Protein AF-A0A7Y5JIS1-F1 (afdb_monomer_lite)

Secondary structure (DSSP, 8-state):
---PPPEEEE-TT--EEEEE-SSPPPHHHHHHHHHHHHHHHHHHHHHHHHHHHHHHHHHHTT-HHHHHHHHHHHHTT---S-HHHHHHHHHHHHHHHHHHHHHHHH--TTSHHHHHHHHHHHHHTTTSHHHHHHHHHHH-

Sequence (140 aa):
MTQYPTFVVADQNGNEFFRVAGKKPGARDLEGFFAEVPKKVEDANTRLQRNLDKAKEFWGKKDSREALKLVLKNFKEELVGLDAQEQTARLYNELLEDGRAKIKEVGDKSKAENVKKLKAMQREWKGTELFYEIEELLKA

pLDDT: mean 92.72, std 6.08, range [54.75, 98.38]

Structure (mmCIF, N/CA/C/O backbone):
data_AF-A0A7Y5JIS1-F1
#
_entry.id   AF-A0A7Y5JIS1-F1
#
loop_
_atom_site.group_PDB
_atom_site.id
_atom_site.type_symbol
_atom_site.label_atom_id
_atom_site.lab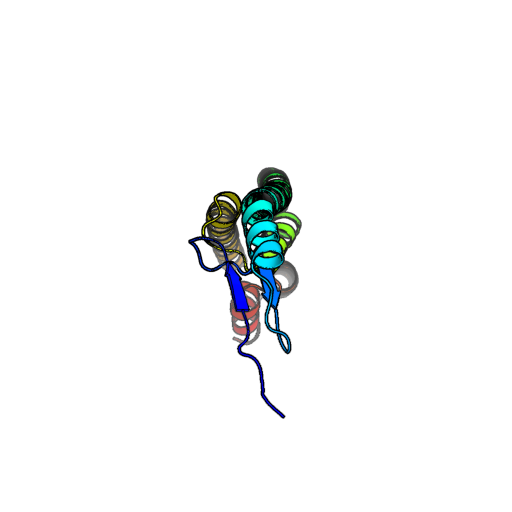el_alt_id
_atom_site.label_comp_id
_atom_site.label_asym_id
_atom_site.label_entity_id
_atom_site.label_seq_id
_atom_site.pdbx_PDB_ins_code
_atom_site.Cartn_x
_atom_site.Cartn_y
_atom_site.Cartn_z
_atom_site.occupancy
_atom_site.B_iso_or_equiv
_atom_site.auth_seq_id
_atom_site.auth_comp_id
_atom_site.auth_asym_id
_atom_site.auth_atom_id
_atom_site.pdbx_PDB_model_num
ATOM 1 N N . MET A 1 1 ? -5.265 -15.284 -39.039 1.00 54.75 1 MET A N 1
ATOM 2 C CA . MET A 1 1 ? -4.584 -14.066 -38.550 1.00 54.75 1 MET A CA 1
ATOM 3 C C . MET A 1 1 ? -3.332 -14.508 -37.820 1.00 54.75 1 MET A C 1
ATOM 5 O O . MET A 1 1 ? -3.442 -15.370 -36.960 1.00 54.75 1 MET A O 1
ATOM 9 N N . THR A 1 2 ? -2.161 -13.991 -38.177 1.00 61.22 2 THR A N 1
ATOM 10 C CA . THR A 1 2 ? -0.926 -14.291 -37.440 1.00 61.22 2 THR A CA 1
ATOM 11 C C . THR A 1 2 ? -0.948 -13.486 -36.145 1.00 61.22 2 THR A C 1
ATOM 13 O O . THR A 1 2 ? -0.847 -12.261 -36.182 1.00 61.22 2 THR A O 1
ATOM 16 N N . GLN A 1 3 ? -1.152 -14.147 -35.007 1.00 77.62 3 GLN A N 1
ATOM 17 C CA . GLN A 1 3 ? -1.085 -13.489 -33.707 1.00 77.62 3 GLN A CA 1
ATOM 18 C C . GLN A 1 3 ? 0.388 -13.283 -33.350 1.00 77.62 3 GLN A C 1
ATOM 20 O O . GLN A 1 3 ? 1.129 -14.246 -33.163 1.00 77.62 3 GLN A O 1
ATOM 25 N N . TYR A 1 4 ? 0.827 -12.027 -33.308 1.00 81.94 4 TYR A N 1
ATOM 26 C CA . TYR A 1 4 ? 2.174 -11.705 -32.846 1.00 81.94 4 TYR A CA 1
ATOM 27 C C . TYR A 1 4 ? 2.289 -11.958 -31.335 1.00 81.94 4 TYR A C 1
ATOM 29 O O . TYR A 1 4 ? 1.352 -11.615 -30.605 1.00 81.94 4 TYR A O 1
ATOM 37 N N . PRO A 1 5 ? 3.418 -12.520 -30.857 1.00 86.81 5 PRO A N 1
ATOM 38 C CA . PRO A 1 5 ? 3.686 -12.643 -29.429 1.00 86.81 5 PRO A CA 1
ATOM 39 C C . PRO A 1 5 ? 3.629 -11.283 -28.731 1.00 86.81 5 PRO A C 1
ATOM 41 O O . PRO A 1 5 ? 3.960 -10.256 -29.326 1.00 86.81 5 PRO A O 1
ATOM 44 N N . THR A 1 6 ? 3.236 -11.284 -27.460 1.00 91.19 6 THR A N 1
ATOM 45 C CA . THR A 1 6 ? 3.334 -10.097 -26.608 1.00 91.19 6 THR A CA 1
ATOM 46 C C . THR A 1 6 ? 4.785 -9.901 -26.191 1.00 91.19 6 THR A C 1
ATOM 48 O O . THR A 1 6 ? 5.404 -10.822 -25.662 1.00 91.19 6 THR A O 1
ATOM 51 N N . PHE A 1 7 ? 5.310 -8.698 -26.396 1.00 91.62 7 PHE A N 1
ATOM 52 C CA . PHE A 1 7 ? 6.622 -8.301 -25.898 1.00 91.62 7 PHE A CA 1
ATOM 53 C C . PHE A 1 7 ? 6.436 -7.487 -24.625 1.00 91.62 7 PHE A C 1
ATOM 55 O O . PHE A 1 7 ? 5.638 -6.547 -24.598 1.00 91.62 7 PHE A O 1
ATOM 62 N N . VAL A 1 8 ? 7.174 -7.851 -23.584 1.00 93.12 8 VAL A N 1
ATOM 63 C CA . VAL A 1 8 ? 7.191 -7.146 -22.304 1.00 93.12 8 VAL A CA 1
ATOM 64 C C . VAL A 1 8 ? 8.600 -6.627 -22.077 1.00 93.12 8 VAL A C 1
ATOM 66 O O . VAL A 1 8 ? 9.570 -7.360 -22.262 1.00 93.12 8 VAL A O 1
ATOM 69 N N . VAL A 1 9 ? 8.701 -5.357 -21.695 1.00 93.12 9 VAL A N 1
ATOM 70 C CA . VAL A 1 9 ? 9.940 -4.755 -21.208 1.00 93.12 9 VAL A CA 1
ATOM 71 C C . VAL A 1 9 ? 9.740 -4.477 -19.729 1.00 93.12 9 VAL A C 1
ATOM 73 O O . VAL A 1 9 ? 8.883 -3.672 -19.350 1.00 93.12 9 VAL A O 1
ATOM 76 N N . ALA A 1 10 ? 10.519 -5.175 -18.916 1.00 94.31 10 ALA A N 1
ATOM 77 C CA . ALA A 1 10 ? 10.472 -5.108 -17.468 1.00 94.31 10 ALA A CA 1
ATOM 78 C C . ALA A 1 10 ? 11.856 -4.789 -16.897 1.00 94.31 10 ALA A C 1
ATOM 80 O O . ALA A 1 10 ? 12.868 -4.955 -17.584 1.00 94.31 10 ALA A O 1
ATOM 81 N N . ASP A 1 11 ? 11.893 -4.328 -15.651 1.00 92.88 11 ASP A N 1
ATOM 82 C CA . ASP A 1 11 ? 13.144 -4.270 -14.897 1.00 92.88 11 ASP A CA 1
ATOM 83 C C . ASP A 1 11 ? 13.570 -5.660 -14.384 1.00 92.88 11 ASP A C 1
ATOM 85 O O . ASP A 1 11 ? 12.908 -6.676 -14.610 1.00 92.88 11 ASP A O 1
ATOM 89 N N . GLN A 1 12 ? 14.694 -5.702 -13.666 1.00 90.62 12 GLN A N 1
ATOM 90 C CA . GLN A 1 12 ? 15.241 -6.927 -13.072 1.00 90.62 12 GLN A CA 1
ATOM 91 C C . GLN A 1 12 ? 14.321 -7.593 -12.035 1.00 90.62 12 GLN A C 1
ATOM 93 O O . GLN A 1 12 ? 14.486 -8.777 -11.752 1.00 90.62 12 GLN A O 1
ATOM 98 N N . ASN A 1 13 ? 13.367 -6.847 -11.473 1.00 91.69 13 ASN A N 1
ATOM 99 C CA . ASN A 1 13 ? 12.421 -7.332 -10.473 1.00 91.69 13 ASN A CA 1
ATOM 100 C C . ASN A 1 13 ? 11.122 -7.849 -11.118 1.00 91.69 13 ASN A C 1
ATOM 102 O O . ASN A 1 13 ? 10.242 -8.341 -10.415 1.00 91.69 13 ASN A O 1
ATOM 106 N N . GLY A 1 14 ? 10.995 -7.743 -12.447 1.00 92.75 14 GLY A N 1
ATOM 107 C CA . GLY A 1 14 ? 9.802 -8.136 -13.190 1.00 92.75 14 GLY A CA 1
ATOM 108 C C . GLY A 1 14 ? 8.722 -7.054 -13.261 1.00 92.75 14 GLY A C 1
ATOM 109 O O . GLY A 1 14 ? 7.624 -7.346 -13.731 1.00 92.75 14 GLY A O 1
ATOM 110 N N . ASN A 1 15 ? 9.007 -5.813 -12.846 1.00 94.69 15 ASN A N 1
ATOM 111 C CA . ASN A 1 15 ? 8.056 -4.711 -12.984 1.00 94.69 15 ASN A CA 1
ATOM 112 C C . ASN A 1 15 ? 7.913 -4.343 -14.462 1.00 94.69 15 ASN A C 1
ATOM 114 O O . ASN A 1 15 ? 8.875 -3.905 -15.095 1.00 94.69 15 ASN A O 1
ATOM 118 N N . GLU A 1 16 ? 6.718 -4.511 -15.023 1.00 94.12 16 GLU A N 1
ATOM 119 C CA . GLU A 1 16 ? 6.462 -4.219 -16.432 1.00 94.12 16 GLU A CA 1
ATOM 120 C C . GLU A 1 16 ? 6.323 -2.709 -16.680 1.00 94.12 16 GLU A C 1
ATOM 122 O O . GLU A 1 16 ? 5.430 -2.054 -16.145 1.00 94.12 16 GLU A O 1
ATOM 127 N N . PHE A 1 17 ? 7.157 -2.156 -17.564 1.00 93.44 17 PHE A N 1
ATOM 128 C CA . PHE A 1 17 ? 7.099 -0.740 -17.953 1.00 93.44 17 PHE A CA 1
ATOM 129 C C . PHE A 1 17 ? 6.558 -0.527 -19.365 1.00 93.44 17 PHE A C 1
ATOM 131 O O . PHE A 1 17 ? 5.988 0.528 -19.658 1.00 93.44 17 PHE A O 1
ATOM 138 N N . PHE A 1 18 ? 6.712 -1.529 -20.234 1.00 93.75 18 PHE A N 1
ATOM 139 C CA . PHE A 1 18 ? 6.128 -1.530 -21.568 1.00 93.75 18 PHE A CA 1
ATOM 140 C C . PHE A 1 18 ? 5.565 -2.900 -21.916 1.00 93.75 18 PHE A C 1
ATOM 142 O O . PHE A 1 18 ? 6.181 -3.934 -21.662 1.00 93.75 18 PHE A O 1
ATOM 149 N N . ARG A 1 19 ? 4.412 -2.884 -22.583 1.00 93.81 19 ARG A N 1
ATOM 150 C CA . ARG A 1 19 ? 3.746 -4.063 -23.128 1.00 93.81 19 ARG A CA 1
ATOM 151 C C . ARG A 1 19 ? 3.335 -3.774 -24.563 1.00 93.81 19 ARG A C 1
ATOM 153 O O . ARG A 1 19 ? 2.550 -2.863 -24.820 1.00 93.81 19 ARG A O 1
ATOM 160 N N . VAL A 1 20 ? 3.851 -4.556 -25.503 1.00 91.75 20 VAL A N 1
ATOM 161 C CA . VAL A 1 20 ? 3.529 -4.448 -26.929 1.00 91.75 20 VAL A CA 1
ATOM 162 C C . VAL A 1 20 ? 2.781 -5.704 -27.350 1.00 91.75 20 VAL A C 1
ATOM 164 O O . VAL A 1 20 ? 3.352 -6.790 -27.392 1.00 91.75 20 VAL A O 1
ATOM 167 N N . ALA A 1 21 ? 1.495 -5.550 -27.659 1.00 91.12 21 ALA A N 1
ATOM 168 C CA . ALA A 1 21 ? 0.623 -6.628 -28.113 1.00 91.12 21 ALA A CA 1
ATOM 169 C C . ALA A 1 21 ? 0.140 -6.373 -29.548 1.00 91.12 21 ALA A C 1
ATOM 171 O O . ALA A 1 21 ? -0.030 -5.227 -29.965 1.00 91.12 21 ALA A O 1
ATOM 172 N N . GLY A 1 22 ? -0.080 -7.445 -30.314 1.00 86.62 22 GLY A N 1
ATOM 173 C CA . GLY A 1 22 ? -0.700 -7.377 -31.645 1.00 86.62 22 GLY A CA 1
ATOM 174 C C . GLY A 1 22 ? 0.185 -6.823 -32.769 1.00 86.62 22 GLY A C 1
ATOM 175 O O . GLY A 1 22 ? -0.243 -6.815 -33.920 1.00 86.62 22 GLY A O 1
ATOM 176 N N . LYS A 1 23 ? 1.422 -6.408 -32.473 1.00 86.06 23 LYS A N 1
ATOM 177 C CA . LYS A 1 23 ? 2.412 -5.971 -33.465 1.00 86.06 23 LYS A CA 1
ATOM 178 C C . LYS A 1 23 ? 3.818 -6.409 -33.067 1.00 86.06 23 LYS A C 1
ATOM 180 O O . LYS A 1 23 ? 4.137 -6.462 -31.882 1.00 86.06 23 LYS A O 1
ATOM 185 N N . LYS A 1 24 ? 4.666 -6.681 -34.061 1.00 86.69 24 LYS A N 1
ATOM 186 C CA . LYS A 1 24 ? 6.100 -6.913 -33.853 1.00 86.69 24 LYS A CA 1
ATOM 187 C C . LYS A 1 24 ? 6.811 -5.557 -33.700 1.00 86.69 24 LYS A C 1
ATOM 189 O O . LYS A 1 24 ? 6.786 -4.794 -34.666 1.00 86.69 24 LYS A O 1
ATOM 194 N N . PRO A 1 25 ? 7.421 -5.236 -32.543 1.00 88.44 25 PRO A N 1
ATOM 195 C CA . PRO A 1 25 ? 8.227 -4.025 -32.405 1.00 88.44 25 PRO A CA 1
ATOM 196 C C . PRO A 1 25 ? 9.493 -4.118 -33.269 1.00 88.44 25 PRO A C 1
ATOM 198 O O . PRO A 1 25 ? 10.063 -5.201 -33.440 1.00 88.44 25 PRO A O 1
ATOM 201 N N . GLY A 1 26 ? 9.921 -2.990 -33.838 1.00 90.94 26 GLY A N 1
ATOM 202 C CA . GLY A 1 26 ? 11.200 -2.886 -34.536 1.00 90.94 26 GLY A CA 1
ATOM 203 C C . GLY A 1 26 ? 12.375 -2.767 -33.561 1.00 90.94 26 GLY A C 1
ATOM 204 O O . GLY A 1 26 ? 12.191 -2.480 -32.381 1.00 90.94 26 GLY A O 1
ATOM 205 N N . ALA A 1 27 ? 13.604 -2.935 -34.061 1.00 90.81 27 ALA A N 1
ATOM 206 C CA . ALA A 1 27 ? 14.812 -2.796 -33.239 1.00 90.81 27 ALA A CA 1
ATOM 207 C C . ALA A 1 27 ? 14.915 -1.406 -32.583 1.00 90.81 27 ALA A C 1
ATOM 209 O O . ALA A 1 27 ? 15.132 -1.315 -31.381 1.00 90.81 27 ALA A O 1
ATOM 210 N N . ARG A 1 28 ? 14.643 -0.334 -33.343 1.00 93.12 28 ARG A N 1
ATOM 211 C CA . ARG A 1 28 ? 14.639 1.046 -32.824 1.00 93.12 28 ARG A CA 1
ATOM 212 C C . ARG A 1 28 ? 13.573 1.289 -31.754 1.00 93.12 28 ARG A C 1
ATOM 214 O O . ARG A 1 28 ? 13.819 2.050 -30.826 1.00 93.12 28 ARG A O 1
ATOM 221 N N . ASP A 1 29 ? 12.408 0.646 -31.871 1.00 90.25 29 ASP A N 1
ATOM 222 C CA . ASP A 1 29 ? 11.356 0.753 -30.852 1.00 90.25 29 ASP A CA 1
ATOM 223 C C . ASP A 1 29 ? 11.827 0.113 -29.539 1.00 90.25 29 ASP A C 1
ATOM 225 O O . ASP A 1 29 ? 11.677 0.701 -28.472 1.00 90.25 29 ASP A O 1
ATOM 229 N N . LEU A 1 30 ? 12.441 -1.074 -29.626 1.00 90.44 30 LEU A N 1
ATOM 230 C CA . LEU A 1 30 ? 12.990 -1.780 -28.468 1.00 90.44 30 LEU A CA 1
ATOM 231 C C . LEU A 1 30 ? 14.123 -0.989 -27.805 1.00 90.44 30 LEU A C 1
ATOM 233 O O . LEU A 1 30 ? 14.106 -0.828 -26.589 1.00 90.44 30 LEU A O 1
ATOM 237 N N . GLU A 1 31 ? 15.065 -0.455 -28.588 1.00 93.31 31 GLU A N 1
ATOM 238 C CA . GLU A 1 31 ? 16.137 0.422 -28.092 1.00 93.31 31 GLU A CA 1
ATOM 239 C C . GLU A 1 31 ? 15.573 1.638 -27.345 1.00 93.31 31 GLU A C 1
ATOM 241 O O . GLU A 1 31 ? 16.041 1.960 -26.252 1.00 93.31 31 GLU A O 1
ATOM 246 N N . GLY A 1 32 ? 14.528 2.269 -27.891 1.00 94.38 32 GLY A N 1
ATOM 247 C CA . GLY A 1 32 ? 13.826 3.374 -27.239 1.00 94.38 32 GLY A CA 1
ATOM 248 C C . GLY A 1 32 ? 13.191 2.969 -25.908 1.00 94.38 32 GLY A C 1
ATOM 249 O O . GLY A 1 32 ? 13.386 3.653 -24.904 1.00 94.38 32 GLY A O 1
ATOM 250 N N . PHE A 1 33 ? 12.491 1.830 -25.861 1.00 94.06 33 PHE A N 1
ATOM 251 C CA . PHE A 1 33 ? 11.905 1.332 -24.613 1.00 94.06 33 PHE A CA 1
ATOM 252 C C . PHE A 1 33 ? 12.974 1.059 -23.556 1.00 94.06 33 PHE A C 1
ATOM 254 O O . PHE A 1 33 ? 12.830 1.515 -22.425 1.00 94.06 33 PHE A O 1
ATOM 261 N N . PHE A 1 34 ? 14.063 0.372 -23.913 1.00 92.94 34 PHE A N 1
ATOM 262 C CA . PHE A 1 34 ? 15.148 0.081 -22.974 1.00 92.94 34 PHE A CA 1
ATOM 263 C C . PHE A 1 34 ? 15.816 1.351 -22.439 1.00 92.94 34 PHE A C 1
ATOM 265 O O . PHE A 1 34 ? 16.121 1.411 -21.250 1.00 92.94 34 PHE A O 1
ATOM 272 N N . ALA A 1 35 ? 15.993 2.380 -23.273 1.00 94.25 35 ALA A N 1
ATOM 273 C CA . ALA A 1 35 ? 16.541 3.665 -22.840 1.00 94.25 35 ALA A CA 1
ATOM 274 C C . ALA A 1 35 ? 15.615 4.416 -21.861 1.00 94.25 35 ALA A C 1
ATOM 276 O O . ALA A 1 35 ? 16.095 5.162 -21.008 1.00 94.25 35 ALA A O 1
ATOM 277 N N . GLU A 1 36 ? 14.297 4.215 -21.952 1.00 95.31 36 GLU A N 1
ATOM 278 C CA . GLU A 1 36 ? 13.317 4.845 -21.061 1.00 95.31 36 GLU A CA 1
ATOM 279 C C . GLU A 1 36 ? 13.113 4.109 -19.728 1.00 95.31 36 GLU A C 1
ATOM 281 O O . GLU A 1 36 ? 12.705 4.744 -18.752 1.00 95.31 36 GLU A O 1
ATOM 286 N N . VAL A 1 37 ? 13.382 2.797 -19.656 1.00 93.69 37 VAL A N 1
ATOM 287 C CA . VAL A 1 37 ? 13.163 1.997 -18.432 1.00 93.69 37 VAL A CA 1
ATOM 288 C C . VAL A 1 37 ? 13.849 2.605 -17.202 1.00 93.69 37 VAL A C 1
ATOM 290 O O . VAL A 1 37 ? 13.144 2.791 -16.211 1.00 93.69 37 VAL A O 1
ATOM 293 N N . PRO A 1 38 ? 15.146 2.984 -17.222 1.00 93.25 38 PRO A N 1
ATOM 294 C CA . PRO A 1 38 ? 15.802 3.555 -16.044 1.00 93.25 38 PRO A CA 1
ATOM 295 C C . PRO A 1 38 ? 15.076 4.786 -15.497 1.00 93.25 38 PRO A C 1
ATOM 297 O O . PRO A 1 38 ? 14.835 4.884 -14.296 1.00 93.25 38 PRO A O 1
ATOM 300 N N . LYS A 1 39 ? 14.638 5.683 -16.389 1.00 94.94 39 LYS A N 1
ATOM 301 C CA . LYS A 1 39 ? 13.880 6.876 -16.006 1.00 94.94 39 LYS A CA 1
ATOM 302 C C . LYS A 1 39 ? 12.510 6.516 -15.433 1.00 94.94 39 LYS A C 1
ATOM 304 O O . LYS A 1 39 ? 12.096 7.094 -14.436 1.00 94.94 39 LYS A O 1
ATOM 309 N N . LYS A 1 40 ? 11.803 5.549 -16.027 1.00 94.69 40 LYS A N 1
ATOM 310 C CA . LYS A 1 40 ? 10.507 5.092 -15.499 1.00 94.69 40 LYS A CA 1
ATOM 311 C C . LYS A 1 40 ? 10.639 4.451 -14.116 1.00 94.69 40 LYS A C 1
ATOM 313 O O . LYS A 1 40 ? 9.773 4.685 -13.277 1.00 94.69 40 LYS A O 1
ATOM 318 N N . VAL A 1 41 ? 11.706 3.685 -13.875 1.00 94.25 41 VAL A N 1
ATOM 319 C CA . VAL A 1 41 ? 12.031 3.117 -12.557 1.00 94.25 41 VAL A CA 1
ATOM 320 C C . VAL A 1 41 ? 12.297 4.237 -11.547 1.00 94.25 41 VAL A C 1
ATOM 322 O O . VAL A 1 41 ? 11.721 4.230 -10.459 1.00 94.25 41 VAL A O 1
ATOM 325 N N . GLU A 1 42 ? 13.107 5.233 -11.911 1.00 94.75 42 GLU A N 1
ATOM 326 C CA . GLU A 1 42 ? 13.415 6.388 -11.057 1.00 94.75 42 GLU A CA 1
ATOM 327 C C . GLU A 1 42 ? 12.166 7.221 -10.724 1.00 94.75 42 GLU A C 1
ATOM 329 O O . GLU A 1 42 ? 11.908 7.530 -9.555 1.00 94.75 42 GLU A O 1
ATOM 334 N N . ASP A 1 43 ? 11.350 7.540 -11.731 1.00 95.00 43 ASP A N 1
ATOM 335 C CA . ASP A 1 43 ? 10.093 8.276 -11.574 1.00 95.00 43 ASP A CA 1
ATOM 336 C C . ASP A 1 43 ? 9.117 7.511 -10.665 1.00 95.00 43 ASP A C 1
ATOM 338 O O . ASP A 1 43 ? 8.469 8.095 -9.786 1.00 95.00 43 ASP A O 1
ATOM 342 N N . ALA A 1 44 ? 9.030 6.190 -10.845 1.00 94.88 44 ALA A N 1
ATOM 343 C CA . ALA A 1 44 ? 8.206 5.326 -10.018 1.00 94.88 44 ALA A CA 1
ATOM 344 C C . ALA A 1 44 ? 8.691 5.304 -8.563 1.00 94.88 44 ALA A C 1
ATOM 346 O O . ALA A 1 44 ? 7.895 5.559 -7.655 1.00 94.88 44 ALA A O 1
ATOM 347 N N . ASN A 1 45 ? 9.990 5.094 -8.328 1.00 96.06 45 ASN A N 1
ATOM 348 C CA . ASN A 1 45 ? 10.559 5.099 -6.981 1.00 96.06 45 ASN A CA 1
ATOM 349 C C . ASN A 1 45 ? 10.383 6.466 -6.303 1.00 96.06 45 ASN A C 1
ATOM 351 O O . ASN A 1 45 ? 9.999 6.535 -5.141 1.00 96.06 45 ASN A O 1
ATOM 355 N N . THR A 1 46 ? 10.544 7.566 -7.043 1.00 96.75 46 THR A N 1
ATOM 356 C CA . THR A 1 46 ? 10.310 8.927 -6.535 1.00 96.75 46 THR A CA 1
ATOM 357 C C . THR A 1 46 ? 8.854 9.129 -6.114 1.00 96.75 46 THR A C 1
ATOM 359 O O . THR A 1 46 ? 8.575 9.725 -5.070 1.00 96.75 46 THR A O 1
ATOM 362 N N . ARG A 1 47 ? 7.890 8.629 -6.898 1.00 96.19 47 ARG A N 1
ATOM 363 C CA . ARG A 1 47 ? 6.464 8.687 -6.546 1.00 96.19 47 ARG A CA 1
ATOM 364 C C . ARG A 1 47 ? 6.162 7.878 -5.284 1.00 96.19 47 ARG A C 1
ATOM 366 O O . ARG A 1 47 ? 5.450 8.383 -4.413 1.00 96.19 47 ARG A O 1
ATOM 373 N N . LEU A 1 48 ? 6.702 6.664 -5.186 1.00 97.44 48 LEU A N 1
ATOM 374 C CA . LEU A 1 48 ? 6.551 5.805 -4.010 1.00 97.44 48 LEU A CA 1
ATOM 375 C C . LEU A 1 48 ? 7.168 6.455 -2.768 1.00 97.44 48 LEU A C 1
ATOM 377 O O . LEU A 1 48 ? 6.517 6.518 -1.724 1.00 97.44 48 LEU A O 1
ATOM 381 N N . GLN A 1 49 ? 8.371 7.018 -2.901 1.00 98.12 49 GLN A N 1
ATOM 382 C CA . GLN A 1 49 ? 9.082 7.694 -1.820 1.00 98.12 49 GLN A CA 1
ATOM 383 C C . GLN A 1 49 ? 8.289 8.893 -1.293 1.00 98.12 49 GLN A C 1
ATOM 385 O O . GLN A 1 49 ? 8.097 9.021 -0.091 1.00 98.12 49 GLN A O 1
ATOM 390 N N . ARG A 1 50 ? 7.710 9.717 -2.177 1.00 98.06 50 ARG A N 1
ATOM 391 C CA . ARG A 1 50 ? 6.863 10.854 -1.765 1.00 98.06 50 ARG A CA 1
ATOM 392 C C . ARG A 1 50 ? 5.649 10.433 -0.937 1.00 98.06 50 ARG A C 1
ATOM 394 O O . ARG A 1 50 ? 5.244 11.163 -0.034 1.00 98.06 50 ARG A O 1
ATOM 401 N N . ASN A 1 51 ? 5.020 9.305 -1.269 1.00 97.88 51 ASN A N 1
ATOM 402 C CA . ASN A 1 51 ? 3.912 8.783 -0.469 1.00 97.88 51 ASN A CA 1
ATOM 403 C C . ASN A 1 51 ? 4.426 8.215 0.864 1.00 97.88 51 ASN A C 1
ATOM 405 O O . ASN A 1 51 ? 3.796 8.460 1.890 1.00 97.88 51 ASN A O 1
ATOM 409 N N . LEU A 1 52 ? 5.564 7.512 0.859 1.00 98.19 52 LEU A N 1
ATOM 410 C CA . LEU A 1 52 ? 6.194 6.958 2.059 1.00 98.19 52 LEU A CA 1
ATOM 411 C C . LEU A 1 52 ? 6.604 8.051 3.052 1.00 98.19 52 LEU A C 1
ATOM 413 O O . LEU A 1 52 ? 6.310 7.931 4.237 1.00 98.19 52 LEU A O 1
ATOM 417 N N . ASP A 1 53 ? 7.233 9.129 2.588 1.00 98.38 53 ASP A N 1
ATOM 418 C CA . ASP A 1 53 ? 7.656 10.244 3.441 1.00 98.38 53 ASP A CA 1
ATOM 419 C C . ASP A 1 53 ? 6.455 10.887 4.137 1.00 98.38 53 ASP A C 1
ATOM 421 O O . ASP A 1 53 ? 6.459 11.093 5.350 1.00 98.38 53 ASP A O 1
ATOM 425 N N . LYS A 1 54 ? 5.371 11.115 3.385 1.00 98.25 54 LYS A N 1
ATOM 426 C CA . LYS A 1 54 ? 4.109 11.608 3.947 1.00 98.25 54 LYS A CA 1
ATOM 427 C C . LYS A 1 54 ? 3.479 10.605 4.912 1.00 98.25 54 LYS A C 1
ATOM 429 O O . LYS A 1 54 ? 2.941 11.011 5.936 1.00 98.25 54 LYS A O 1
ATOM 434 N N . ALA A 1 55 ? 3.546 9.307 4.615 1.00 98.12 55 ALA A N 1
ATOM 435 C CA . ALA A 1 55 ? 3.036 8.273 5.509 1.00 98.12 55 ALA A CA 1
ATOM 436 C C . ALA A 1 55 ? 3.795 8.275 6.843 1.00 98.12 55 ALA A C 1
ATOM 438 O O . ALA A 1 55 ? 3.164 8.265 7.897 1.00 98.12 55 ALA A O 1
ATOM 439 N N . LYS A 1 56 ? 5.131 8.378 6.805 1.00 98.06 56 LYS A N 1
ATOM 440 C CA . LYS A 1 56 ? 5.980 8.525 7.996 1.00 98.06 56 LYS A CA 1
ATOM 441 C C . LYS A 1 56 ? 5.665 9.812 8.766 1.00 98.06 56 LYS A C 1
ATOM 443 O O . LYS A 1 56 ? 5.638 9.787 9.992 1.00 98.06 56 LYS A O 1
ATOM 448 N N . GLU A 1 57 ? 5.380 10.916 8.075 1.00 98.25 57 GLU A N 1
ATOM 449 C CA . GLU A 1 57 ? 4.977 12.177 8.713 1.00 98.25 57 GLU A CA 1
ATOM 450 C C . GLU A 1 57 ? 3.650 12.039 9.479 1.00 98.25 57 GLU A C 1
ATOM 452 O O . GLU A 1 57 ? 3.568 12.423 10.648 1.00 98.25 57 GLU A O 1
ATOM 457 N N . PHE A 1 58 ? 2.616 11.465 8.853 1.00 98.00 58 PHE A N 1
ATOM 458 C CA . PHE A 1 58 ? 1.339 11.193 9.523 1.00 98.00 58 PHE A CA 1
ATOM 459 C C . PHE A 1 58 ? 1.502 10.202 10.672 1.00 98.00 58 PHE A C 1
ATOM 461 O O . PHE A 1 58 ? 0.931 10.399 11.746 1.00 98.00 58 PHE A O 1
ATOM 468 N N . TRP A 1 59 ? 2.345 9.188 10.486 1.00 96.62 59 TRP A N 1
ATOM 469 C CA . TRP A 1 59 ? 2.640 8.212 11.523 1.00 96.62 59 TRP A CA 1
ATOM 470 C C . TRP A 1 59 ? 3.305 8.850 12.747 1.00 96.62 59 TRP A C 1
ATOM 472 O O . TRP A 1 59 ? 2.846 8.651 13.871 1.00 96.62 59 TRP A O 1
ATOM 482 N N . GLY A 1 60 ? 4.291 9.729 12.543 1.00 95.50 60 GLY A N 1
ATOM 483 C CA . GLY A 1 60 ? 4.905 10.514 13.619 1.00 95.50 60 GLY A CA 1
ATOM 484 C C . GLY A 1 60 ? 3.918 11.436 14.349 1.00 95.50 60 GLY A C 1
ATOM 485 O O . GLY A 1 60 ? 4.089 11.717 15.535 1.00 95.50 60 GLY A O 1
ATOM 486 N N . LYS A 1 61 ? 2.842 11.857 13.674 1.00 96.56 61 LYS A N 1
ATOM 487 C CA . LYS A 1 61 ? 1.724 12.626 14.250 1.00 96.56 61 LYS A CA 1
ATOM 488 C C . LYS A 1 61 ? 0.642 11.750 14.897 1.00 96.56 61 LYS A C 1
ATOM 490 O O . LYS A 1 61 ? -0.369 12.286 15.346 1.00 96.56 61 LYS A O 1
ATOM 495 N N . LYS A 1 62 ? 0.849 10.429 14.978 1.00 93.31 62 LYS A N 1
ATOM 496 C CA . LYS A 1 62 ? -0.118 9.431 15.471 1.00 93.31 62 LYS A CA 1
ATOM 497 C C . LYS A 1 62 ? -1.427 9.382 14.668 1.00 93.31 62 LYS A C 1
ATOM 499 O O . LYS A 1 62 ? -2.449 8.941 15.189 1.00 93.31 62 LYS A O 1
ATOM 504 N N . ASP A 1 63 ? -1.398 9.802 13.404 1.00 93.38 63 ASP A N 1
ATOM 505 C CA . ASP A 1 63 ? -2.520 9.682 12.469 1.00 93.38 63 ASP A CA 1
ATOM 506 C C . ASP A 1 63 ? -2.367 8.396 11.641 1.00 93.38 63 ASP A C 1
ATOM 508 O O . ASP A 1 63 ? -1.941 8.404 10.481 1.00 93.38 63 ASP A O 1
ATOM 512 N N . SER A 1 64 ? -2.672 7.257 12.275 1.00 91.50 64 SER A N 1
ATOM 513 C CA . SER A 1 64 ? -2.574 5.924 11.661 1.00 91.50 64 SER A CA 1
ATOM 514 C C . SER A 1 64 ? -3.428 5.806 10.398 1.00 91.50 64 SER A C 1
ATOM 516 O O . SER A 1 64 ? -3.028 5.142 9.443 1.00 91.50 64 SER A O 1
ATOM 518 N N . ARG A 1 65 ? -4.581 6.483 10.362 1.00 92.06 65 ARG A N 1
ATOM 519 C CA . ARG A 1 65 ? -5.520 6.439 9.242 1.00 92.06 65 ARG A CA 1
ATOM 520 C C . ARG A 1 65 ? -4.930 7.035 7.969 1.00 92.06 65 ARG A C 1
ATOM 522 O O . ARG A 1 65 ? -4.971 6.396 6.914 1.00 92.06 65 ARG A O 1
ATOM 529 N N . GLU A 1 66 ? -4.416 8.263 8.037 1.00 95.75 66 GLU A N 1
ATOM 530 C CA . GLU A 1 66 ? -3.836 8.904 6.852 1.00 95.75 66 GLU A CA 1
ATOM 531 C C . GLU A 1 66 ? -2.491 8.271 6.470 1.00 95.75 66 GLU A C 1
ATOM 533 O O . GLU A 1 66 ? -2.211 8.127 5.275 1.00 95.75 66 GLU A O 1
ATOM 538 N N . ALA A 1 67 ? -1.712 7.786 7.446 1.00 97.06 67 ALA A N 1
ATOM 539 C CA . ALA A 1 67 ? -0.509 6.997 7.178 1.00 97.06 67 ALA A CA 1
ATOM 540 C C . ALA A 1 67 ? -0.834 5.717 6.385 1.00 97.06 67 ALA A C 1
ATOM 542 O O . ALA A 1 67 ? -0.275 5.491 5.307 1.00 97.06 67 ALA A O 1
ATOM 543 N N . LEU A 1 68 ? -1.802 4.923 6.857 1.00 97.06 68 LEU A N 1
ATOM 544 C CA . LEU A 1 68 ? -2.226 3.681 6.211 1.00 97.06 68 LEU A CA 1
ATOM 545 C C . LEU A 1 68 ? -2.729 3.919 4.785 1.00 97.06 68 LEU A C 1
ATOM 547 O O . LEU A 1 68 ? -2.386 3.185 3.864 1.00 97.06 68 LEU A O 1
ATOM 551 N N . LYS A 1 69 ? -3.522 4.968 4.570 1.00 96.38 69 LYS A N 1
ATOM 552 C CA . LYS A 1 69 ? -4.049 5.315 3.244 1.00 96.38 69 LYS A CA 1
ATOM 553 C C . LYS A 1 69 ? -2.943 5.551 2.211 1.00 96.38 69 LYS A C 1
ATOM 555 O O . LYS A 1 69 ? -3.108 5.167 1.053 1.00 96.38 69 LYS A O 1
ATOM 560 N N . LEU A 1 70 ? -1.833 6.175 2.607 1.00 97.69 70 LEU A N 1
ATOM 561 C CA . LEU A 1 70 ? -0.676 6.399 1.735 1.00 97.69 70 LEU A CA 1
ATOM 562 C C . LEU A 1 70 ? 0.139 5.122 1.511 1.00 97.69 70 LEU A C 1
ATOM 564 O O . LEU A 1 70 ? 0.552 4.865 0.383 1.00 97.69 70 LEU A O 1
ATOM 568 N N . VAL A 1 71 ? 0.295 4.293 2.544 1.00 97.44 71 VAL A N 1
ATOM 569 C CA . VAL A 1 71 ? 0.910 2.961 2.438 1.00 97.44 71 VAL A CA 1
ATOM 570 C C . VAL A 1 71 ? 0.140 2.080 1.448 1.00 97.44 71 VAL A C 1
ATOM 572 O O . VAL A 1 71 ? 0.710 1.580 0.481 1.00 97.44 71 VAL A O 1
ATOM 575 N N . LEU A 1 72 ? -1.183 1.979 1.600 1.00 96.81 72 LEU A N 1
ATOM 576 C CA . LEU A 1 72 ? -2.041 1.225 0.682 1.00 96.81 72 LEU A CA 1
ATOM 577 C C . LEU A 1 72 ? -2.023 1.800 -0.741 1.00 96.81 72 LEU A C 1
ATOM 579 O O . LEU A 1 72 ? -2.215 1.065 -1.707 1.00 96.81 72 LEU A O 1
ATOM 583 N N . LYS A 1 73 ? -1.799 3.111 -0.898 1.00 96.69 73 LYS A N 1
ATOM 584 C CA . LYS A 1 73 ? -1.637 3.730 -2.219 1.00 96.69 73 LYS A CA 1
ATOM 585 C C . LYS A 1 73 ? -0.369 3.237 -2.919 1.00 96.69 73 LYS A C 1
ATOM 587 O O . LYS A 1 73 ? -0.435 2.985 -4.111 1.00 96.69 73 LYS A O 1
ATOM 592 N N . ASN A 1 74 ? 0.733 3.062 -2.195 1.00 97.06 74 ASN A N 1
ATOM 593 C CA . ASN A 1 74 ? 1.964 2.488 -2.743 1.00 97.06 74 ASN A CA 1
ATOM 594 C C . ASN A 1 74 ? 1.793 1.016 -3.144 1.00 97.06 74 ASN A C 1
ATOM 596 O O . ASN A 1 74 ? 2.253 0.616 -4.209 1.00 97.06 74 ASN A O 1
ATOM 600 N N . PHE A 1 75 ? 1.064 0.214 -2.363 1.00 95.94 75 PHE A N 1
ATOM 601 C CA . PHE A 1 75 ? 0.782 -1.175 -2.751 1.00 95.94 75 PHE A CA 1
ATOM 602 C C . PHE A 1 75 ? -0.067 -1.295 -4.020 1.00 95.94 75 PHE A C 1
ATOM 604 O O . PHE A 1 75 ? 0.151 -2.210 -4.806 1.00 95.94 75 PHE A O 1
ATOM 611 N N . LYS A 1 76 ? -0.971 -0.342 -4.276 1.00 95.38 76 LYS A N 1
ATOM 612 C CA . LYS A 1 76 ? -1.759 -0.296 -5.523 1.00 95.38 76 LYS A CA 1
ATOM 613 C C . LYS A 1 76 ? -0.936 -0.025 -6.780 1.00 95.38 76 LYS A C 1
ATOM 615 O O . LYS A 1 76 ? -1.467 -0.183 -7.871 1.00 95.38 76 LYS A O 1
ATOM 620 N N . GLU A 1 77 ? 0.308 0.423 -6.641 1.00 93.88 77 GLU A N 1
ATOM 621 C CA . GLU A 1 77 ? 1.203 0.587 -7.786 1.00 93.88 77 GLU A CA 1
ATOM 622 C C . GLU A 1 77 ? 1.753 -0.763 -8.272 1.00 93.88 77 GLU A C 1
ATOM 624 O O . GLU A 1 77 ? 2.292 -0.816 -9.368 1.00 93.88 77 GLU A O 1
ATOM 629 N N . GLU A 1 78 ? 1.615 -1.837 -7.478 1.00 92.88 78 GLU A N 1
ATOM 630 C CA . GLU A 1 78 ? 2.023 -3.214 -7.818 1.00 92.88 78 GLU A CA 1
ATOM 631 C C . GLU A 1 78 ? 3.508 -3.362 -8.202 1.00 92.88 78 GLU A C 1
ATOM 633 O O . GLU A 1 78 ? 3.913 -4.346 -8.814 1.00 92.88 78 GLU A O 1
ATOM 638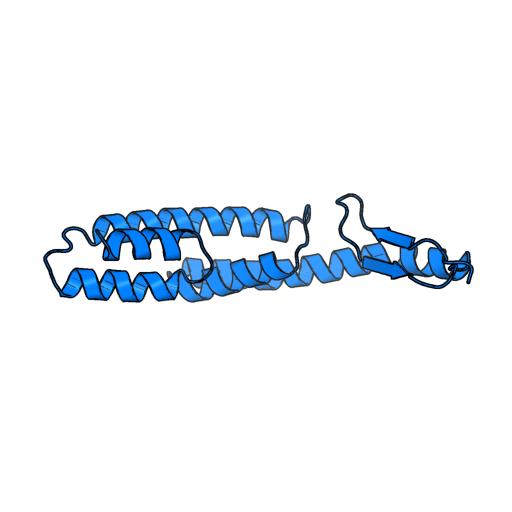 N N . LEU A 1 79 ? 4.338 -2.396 -7.800 1.00 94.19 79 LEU A N 1
ATOM 639 C CA . LEU A 1 79 ? 5.782 -2.418 -8.006 1.00 94.19 79 LEU A CA 1
ATOM 640 C C . LEU A 1 79 ? 6.481 -3.160 -6.868 1.00 94.19 79 LEU A C 1
ATOM 642 O O . LEU A 1 79 ? 6.070 -3.052 -5.712 1.00 94.19 79 LEU A O 1
ATOM 646 N N . VAL A 1 80 ? 7.565 -3.867 -7.186 1.00 92.69 80 VAL A N 1
ATOM 647 C CA . VAL A 1 80 ? 8.370 -4.653 -6.237 1.00 92.69 80 VAL A CA 1
ATOM 648 C C . VA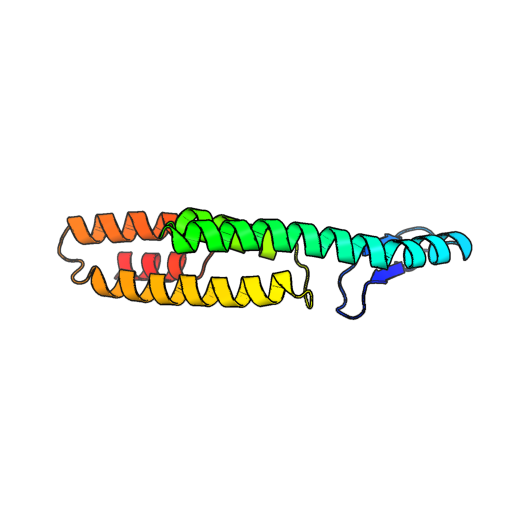L A 1 80 ? 9.872 -4.401 -6.401 1.00 92.69 80 VAL A C 1
ATOM 650 O O . VAL A 1 80 ? 10.325 -3.929 -7.441 1.00 92.69 80 VAL A O 1
ATOM 653 N N . GLY A 1 81 ? 10.654 -4.692 -5.358 1.00 91.69 81 GLY A N 1
ATOM 654 C CA . GLY A 1 81 ? 12.118 -4.542 -5.370 1.00 91.69 81 GLY A CA 1
ATOM 655 C C . GLY A 1 81 ? 12.617 -3.101 -5.546 1.00 91.69 81 GLY A C 1
ATOM 656 O O . GLY A 1 81 ? 13.757 -2.891 -5.952 1.00 91.69 81 GLY A O 1
ATOM 657 N N . LEU A 1 82 ? 11.753 -2.114 -5.283 1.00 93.94 82 LEU A N 1
ATOM 658 C CA . LEU A 1 82 ? 12.117 -0.702 -5.169 1.00 93.94 82 LEU A CA 1
ATOM 659 C C . LEU A 1 82 ? 12.228 -0.339 -3.686 1.00 93.94 82 LEU A C 1
ATOM 661 O O . LEU A 1 82 ? 11.322 -0.656 -2.911 1.00 93.94 82 LEU A O 1
ATOM 665 N N . ASP A 1 83 ? 13.283 0.381 -3.304 1.00 93.44 83 ASP A N 1
ATOM 666 C CA . ASP A 1 83 ? 13.591 0.707 -1.902 1.00 93.44 83 ASP A CA 1
ATOM 667 C C . ASP A 1 83 ? 12.406 1.334 -1.152 1.00 93.44 83 ASP A C 1
ATOM 669 O O . ASP A 1 83 ? 12.098 0.969 -0.012 1.00 93.44 83 ASP A O 1
ATOM 673 N N . ALA A 1 84 ? 11.701 2.270 -1.797 1.00 95.25 84 ALA A N 1
ATOM 674 C CA . ALA A 1 84 ? 10.539 2.923 -1.205 1.00 95.25 84 ALA A CA 1
ATOM 675 C C . ALA A 1 84 ? 9.389 1.936 -0.948 1.00 95.25 84 ALA A C 1
ATOM 677 O O . ALA A 1 84 ? 8.663 2.073 0.041 1.00 95.25 84 ALA A O 1
ATOM 678 N N . GLN A 1 85 ? 9.222 0.925 -1.804 1.00 95.19 85 GLN A N 1
ATOM 679 C CA . GLN A 1 85 ? 8.211 -0.111 -1.614 1.00 95.19 85 GLN A CA 1
ATOM 680 C C . GLN A 1 85 ? 8.575 -1.039 -0.454 1.00 95.19 85 GLN A C 1
ATOM 682 O O . GLN A 1 85 ? 7.723 -1.339 0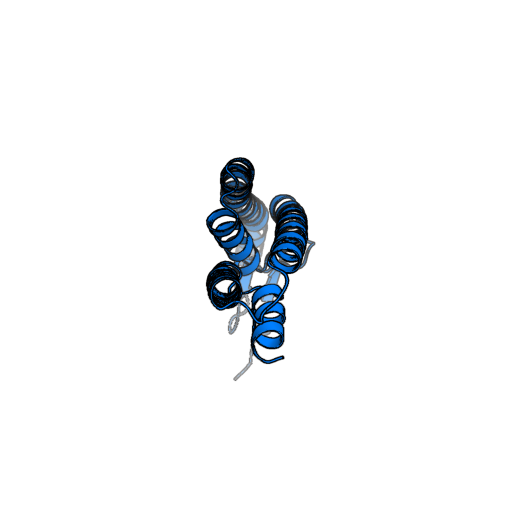.382 1.00 95.19 85 GLN A O 1
ATOM 687 N N . GLU A 1 86 ? 9.838 -1.450 -0.352 1.00 95.00 86 GLU A N 1
ATOM 688 C CA . GLU A 1 86 ? 10.301 -2.292 0.754 1.00 95.00 86 GLU A CA 1
ATOM 689 C C . GLU A 1 86 ? 10.120 -1.594 2.105 1.00 95.00 86 GLU A C 1
ATOM 691 O O . GLU A 1 86 ? 9.614 -2.179 3.065 1.00 95.00 86 GLU A O 1
ATOM 696 N N . GLN A 1 87 ? 10.463 -0.307 2.183 1.00 96.88 87 GLN A N 1
ATOM 697 C CA . GLN A 1 87 ? 10.224 0.489 3.386 1.00 96.88 87 GLN A CA 1
ATOM 698 C C . GLN A 1 87 ? 8.732 0.718 3.659 1.00 96.88 87 GLN A C 1
ATOM 700 O O . GLN A 1 87 ? 8.326 0.764 4.820 1.00 96.88 87 GLN A O 1
ATOM 705 N N . THR A 1 88 ? 7.909 0.827 2.614 1.00 97.62 88 THR A N 1
ATOM 706 C CA . THR A 1 88 ? 6.449 0.892 2.759 1.00 97.62 88 THR A CA 1
ATOM 707 C C . THR A 1 88 ? 5.906 -0.387 3.398 1.00 97.62 88 THR A C 1
ATOM 709 O O . THR A 1 88 ? 5.075 -0.303 4.299 1.00 97.62 88 THR A O 1
ATOM 712 N N . ALA A 1 89 ? 6.409 -1.560 3.000 1.00 96.69 89 ALA A N 1
ATOM 713 C CA . ALA A 1 89 ? 6.031 -2.837 3.604 1.00 96.69 89 ALA A CA 1
ATOM 714 C C . ALA A 1 89 ? 6.416 -2.924 5.089 1.00 96.69 89 ALA A C 1
ATOM 716 O O . ALA A 1 89 ? 5.642 -3.433 5.898 1.00 96.69 89 ALA A O 1
ATOM 717 N N . ARG A 1 90 ? 7.575 -2.379 5.479 1.00 97.31 90 ARG A N 1
ATOM 718 C CA . ARG A 1 90 ? 7.970 -2.297 6.898 1.00 97.31 90 ARG A CA 1
ATOM 719 C C . ARG A 1 90 ? 7.017 -1.410 7.700 1.00 97.31 90 ARG A C 1
ATOM 721 O O . ARG A 1 90 ? 6.470 -1.871 8.695 1.00 97.31 90 ARG A O 1
ATOM 728 N N . LEU A 1 91 ? 6.746 -0.194 7.216 1.00 97.81 91 LEU A N 1
ATOM 729 C CA . LEU A 1 91 ? 5.812 0.728 7.873 1.00 97.81 91 LEU A CA 1
ATOM 730 C C . LEU A 1 91 ? 4.393 0.146 7.965 1.00 97.81 91 LEU A C 1
ATOM 732 O O . LEU A 1 91 ? 3.705 0.356 8.958 1.00 97.81 91 LEU A O 1
ATOM 736 N N . TYR A 1 92 ? 3.953 -0.600 6.948 1.00 98.06 92 TYR A N 1
ATOM 737 C CA . TYR A 1 92 ? 2.676 -1.309 6.989 1.00 98.06 92 TYR A CA 1
ATOM 738 C C . TYR A 1 92 ? 2.598 -2.274 8.174 1.00 98.06 92 TYR A C 1
ATOM 740 O O . TYR A 1 92 ? 1.640 -2.215 8.937 1.00 98.06 92 TYR A O 1
ATOM 748 N N . ASN A 1 93 ? 3.618 -3.113 8.367 1.00 97.38 93 ASN A N 1
ATOM 749 C CA . ASN A 1 93 ? 3.646 -4.060 9.482 1.00 97.38 93 ASN A CA 1
ATOM 750 C C . ASN A 1 93 ? 3.662 -3.346 10.840 1.00 97.38 93 ASN A C 1
ATOM 752 O O . ASN A 1 93 ? 2.897 -3.724 11.721 1.00 97.38 93 ASN A O 1
ATOM 756 N N . GLU A 1 94 ? 4.443 -2.272 10.986 1.00 96.94 94 GLU A N 1
ATOM 757 C CA . GLU A 1 94 ? 4.447 -1.454 12.210 1.00 96.94 94 GLU A CA 1
ATOM 758 C C . GLU A 1 94 ? 3.055 -0.878 12.522 1.00 96.94 94 GLU A C 1
ATOM 760 O O . GLU A 1 94 ? 2.588 -0.947 13.660 1.00 96.94 94 GLU A O 1
ATOM 765 N N . LEU A 1 95 ? 2.359 -0.353 11.504 1.00 96.88 95 LEU A N 1
ATOM 766 C CA . LEU A 1 95 ? 0.988 0.142 11.647 1.00 96.88 95 LEU A CA 1
ATOM 767 C C . LEU A 1 95 ? 0.040 -0.974 12.102 1.00 96.88 95 LEU A C 1
ATOM 769 O O . LEU A 1 95 ? -0.774 -0.758 12.997 1.00 96.88 95 LEU A O 1
ATOM 773 N N . LEU A 1 96 ? 0.136 -2.165 11.508 1.00 96.88 96 LEU A N 1
ATOM 774 C CA . LEU A 1 96 ? -0.720 -3.290 11.880 1.00 96.88 96 LEU A CA 1
ATOM 775 C C . LEU A 1 96 ? -0.456 -3.778 13.304 1.00 96.88 96 LEU A C 1
ATOM 777 O O . LEU A 1 96 ? -1.403 -4.093 14.020 1.00 96.88 96 LEU A O 1
ATOM 781 N N . GLU A 1 97 ? 0.802 -3.848 13.730 1.00 96.19 97 GLU A N 1
ATOM 782 C CA . GLU A 1 97 ? 1.155 -4.247 15.094 1.00 96.19 97 GLU A CA 1
ATOM 783 C C . GLU A 1 97 ? 0.583 -3.273 16.133 1.00 96.19 97 GLU A C 1
ATOM 785 O O . GLU A 1 97 ? -0.067 -3.707 17.089 1.00 96.19 97 GLU A O 1
ATOM 790 N N . ASP A 1 98 ? 0.723 -1.964 15.907 1.00 94.81 98 ASP A N 1
ATOM 791 C CA . ASP A 1 98 ? 0.095 -0.934 16.744 1.00 94.81 98 ASP A CA 1
ATOM 792 C C . ASP A 1 98 ? -1.440 -1.030 16.715 1.00 94.81 98 ASP A C 1
ATOM 794 O O . ASP A 1 98 ? -2.102 -0.969 17.755 1.00 94.81 98 ASP A O 1
ATOM 798 N N . GLY A 1 99 ? -2.024 -1.264 15.536 1.00 94.69 99 GLY A N 1
ATOM 799 C CA . GLY A 1 99 ? -3.455 -1.499 15.373 1.00 94.69 99 GLY A CA 1
ATOM 800 C C . GLY A 1 99 ? -3.952 -2.686 16.201 1.00 94.69 99 GLY A C 1
ATOM 801 O O . GLY A 1 99 ? -4.936 -2.553 16.932 1.00 94.69 99 GLY A O 1
ATOM 802 N N . ARG A 1 100 ? -3.250 -3.827 16.158 1.00 94.69 100 ARG A N 1
ATOM 803 C CA . ARG A 1 100 ? -3.566 -5.021 16.965 1.00 94.69 100 ARG A CA 1
ATOM 804 C C . ARG A 1 100 ? -3.468 -4.744 18.458 1.00 94.69 100 ARG A C 1
ATOM 806 O O . ARG A 1 100 ? -4.348 -5.174 19.207 1.00 94.69 100 ARG A O 1
ATOM 813 N N . ALA A 1 101 ? -2.443 -4.013 18.892 1.00 94.06 101 ALA A N 1
ATOM 814 C CA . ALA A 1 101 ? -2.300 -3.618 20.290 1.00 94.06 101 ALA A CA 1
ATOM 815 C C . ALA A 1 101 ? -3.503 -2.779 20.751 1.00 94.06 101 ALA A C 1
ATOM 817 O O . ALA A 1 101 ? -4.157 -3.135 21.732 1.00 94.06 101 ALA A O 1
ATOM 818 N N . LYS A 1 102 ? -3.883 -1.752 19.980 1.00 92.00 102 LYS A N 1
ATOM 819 C CA . LYS A 1 102 ? -5.059 -0.914 20.267 1.00 92.00 102 LYS A CA 1
ATOM 820 C C . LYS A 1 102 ? -6.358 -1.719 20.299 1.00 92.00 102 LYS A C 1
ATOM 822 O O . LYS A 1 102 ? -7.176 -1.514 21.189 1.00 92.00 102 LYS A O 1
ATOM 827 N N . ILE A 1 103 ? -6.559 -2.656 19.366 1.00 91.75 103 ILE A N 1
ATOM 828 C CA . ILE A 1 103 ? -7.749 -3.529 19.352 1.00 91.75 103 ILE A CA 1
ATOM 829 C C . ILE A 1 103 ? -7.822 -4.344 20.650 1.00 91.75 103 ILE A C 1
ATOM 831 O O . ILE A 1 103 ? -8.890 -4.441 21.257 1.00 91.75 103 ILE A O 1
ATOM 835 N N . LYS A 1 104 ? -6.688 -4.891 21.104 1.00 90.44 104 LYS A N 1
ATOM 836 C CA . LYS A 1 104 ? -6.595 -5.660 22.351 1.00 90.44 104 LYS A CA 1
ATOM 837 C C . LYS A 1 104 ? -6.915 -4.807 23.585 1.00 90.44 104 LYS A C 1
ATOM 839 O O . LYS A 1 104 ? -7.559 -5.301 24.508 1.00 90.44 104 LYS A O 1
ATOM 844 N N . GLU A 1 105 ? -6.511 -3.538 23.592 1.00 90.69 105 GLU A N 1
ATOM 845 C CA . GLU A 1 105 ? -6.782 -2.591 24.685 1.00 90.69 105 GLU A CA 1
ATOM 846 C C . GLU A 1 105 ? -8.258 -2.199 24.816 1.00 90.69 105 GLU A C 1
ATOM 848 O O . GLU A 1 105 ? -8.708 -1.895 25.922 1.00 90.69 105 GLU A O 1
ATOM 853 N N . VAL A 1 106 ? -9.041 -2.231 23.728 1.00 87.81 106 VAL A N 1
ATOM 854 C CA . VAL A 1 106 ? -10.478 -1.901 23.789 1.00 87.81 106 VAL A CA 1
ATOM 855 C C . VAL A 1 106 ? -11.238 -2.846 24.738 1.00 87.81 106 VAL A C 1
ATOM 857 O O . VAL A 1 106 ? -12.202 -2.422 25.377 1.00 87.81 106 VAL A O 1
ATOM 860 N N . GLY A 1 107 ? -10.771 -4.085 24.924 1.00 77.25 107 GLY A N 1
ATOM 861 C CA . GLY A 1 107 ? -11.227 -4.968 25.999 1.00 77.25 107 GLY A CA 1
ATOM 862 C C . GLY A 1 107 ? -12.662 -5.492 25.841 1.00 77.25 107 GLY A C 1
ATOM 863 O O . GLY A 1 107 ? -13.092 -5.856 24.749 1.00 77.25 107 GLY A O 1
ATOM 864 N N . ASP A 1 108 ? -13.391 -5.585 26.961 1.00 76.50 108 ASP A N 1
ATOM 865 C CA . ASP A 1 108 ? -14.697 -6.256 27.064 1.00 76.50 108 ASP A CA 1
ATOM 866 C C . ASP A 1 108 ? -15.770 -5.663 26.127 1.00 76.50 108 ASP A C 1
ATOM 868 O O . ASP A 1 108 ? -16.142 -4.488 26.227 1.00 76.50 108 ASP A O 1
ATOM 872 N N . LYS A 1 109 ? -16.303 -6.510 25.241 1.00 81.38 109 LYS A N 1
ATOM 873 C CA . LYS A 1 109 ? -17.328 -6.168 24.245 1.00 81.38 109 LYS A CA 1
ATOM 874 C C . LYS A 1 109 ? -18.734 -6.034 24.835 1.00 81.38 109 LYS A C 1
ATOM 876 O O . LYS A 1 109 ? -19.620 -5.536 24.145 1.00 81.38 109 LYS A O 1
ATOM 881 N N . SER A 1 110 ? -18.952 -6.417 26.096 1.00 78.94 110 SER A N 1
ATOM 882 C CA . SER A 1 110 ? -20.230 -6.207 26.793 1.00 78.94 110 SER A CA 1
ATOM 883 C C . SER A 1 110 ? -20.590 -4.718 26.917 1.00 78.94 110 SER A C 1
ATOM 885 O O . SER A 1 110 ? -21.760 -4.346 27.030 1.00 78.94 110 SER A O 1
ATOM 887 N N . LYS A 1 111 ? -19.584 -3.836 26.844 1.00 88.25 111 LYS A N 1
ATOM 888 C CA . LYS A 1 111 ? -19.750 -2.384 26.913 1.00 88.25 111 LYS A CA 1
ATOM 889 C C . LYS A 1 111 ? -20.040 -1.798 25.532 1.00 88.25 111 LYS A C 1
ATOM 891 O O . LYS A 1 111 ? -19.203 -1.833 24.631 1.00 88.25 111 LYS A O 1
ATOM 896 N N . ALA A 1 112 ? -21.186 -1.131 25.394 1.00 90.00 112 ALA A N 1
ATOM 897 C CA . ALA A 1 112 ? -21.597 -0.484 24.143 1.00 90.00 112 ALA A CA 1
ATOM 898 C C . ALA A 1 112 ? -20.577 0.545 23.604 1.00 90.00 112 ALA A C 1
ATOM 900 O O . ALA A 1 112 ? -20.462 0.727 22.392 1.00 90.00 112 ALA A O 1
ATOM 901 N N . GLU A 1 113 ? -19.826 1.218 24.482 1.00 92.00 113 GLU A N 1
ATOM 902 C CA . GLU A 1 113 ? -18.750 2.141 24.092 1.00 92.00 113 GLU A CA 1
ATOM 903 C C . GLU A 1 113 ? -17.606 1.420 23.362 1.00 92.00 113 GLU A C 1
ATOM 905 O O . GLU A 1 113 ? -17.133 1.893 22.328 1.00 92.00 113 GLU A O 1
ATOM 910 N N . ASN A 1 114 ? -17.214 0.242 23.847 1.00 92.31 114 ASN A N 1
ATOM 911 C CA . ASN A 1 114 ? -16.140 -0.560 23.266 1.00 92.31 114 ASN A CA 1
ATOM 912 C C . ASN A 1 114 ? -16.533 -1.093 21.885 1.00 92.31 114 ASN A C 1
ATOM 914 O O . ASN A 1 114 ? -15.753 -0.999 20.940 1.00 92.31 114 ASN A O 1
ATOM 918 N N . VAL A 1 115 ? -17.787 -1.522 21.717 1.00 93.06 115 VAL A N 1
ATOM 919 C CA . VAL A 1 115 ? -18.334 -1.903 20.403 1.00 93.06 115 VAL A CA 1
ATOM 920 C C . VAL A 1 115 ? -18.290 -0.730 19.415 1.00 93.06 115 VAL A C 1
ATOM 922 O O . VAL A 1 115 ? -17.944 -0.913 18.247 1.00 93.06 115 VAL A O 1
ATOM 925 N N . LYS A 1 116 ? -18.612 0.495 19.858 1.00 93.38 116 LYS A N 1
ATOM 926 C CA . LYS A 1 116 ? -18.511 1.695 19.008 1.00 93.38 116 LYS A CA 1
ATOM 927 C C . LYS A 1 116 ? -17.063 1.991 18.610 1.00 93.38 116 LYS A C 1
ATOM 929 O O . LYS A 1 116 ? -16.829 2.291 17.440 1.00 93.38 116 LYS A O 1
ATOM 934 N N . LYS A 1 117 ? -16.109 1.872 19.543 1.00 93.81 117 LYS A N 1
ATOM 935 C CA . LYS A 1 117 ? -14.669 2.033 19.266 1.00 93.81 117 LYS A CA 1
ATOM 936 C C . LYS A 1 117 ? -14.184 1.012 18.240 1.00 93.81 117 LYS A C 1
ATOM 938 O O . LYS A 1 117 ? -13.622 1.414 17.228 1.00 93.81 117 LYS A O 1
ATOM 943 N N . LEU A 1 118 ? -14.502 -0.271 18.423 1.00 94.12 118 LEU A N 1
ATOM 944 C CA . LEU A 1 118 ? -14.159 -1.325 17.463 1.00 94.12 118 LEU A CA 1
ATOM 945 C C . LEU A 1 118 ? -14.753 -1.051 16.075 1.00 94.12 118 LEU A C 1
ATOM 947 O O . LEU A 1 118 ? -14.036 -1.128 15.089 1.00 94.12 118 LEU A O 1
ATOM 951 N N . LYS A 1 119 ? -16.022 -0.632 15.966 1.00 94.12 119 LYS A N 1
ATOM 952 C CA . LYS A 1 119 ? -16.621 -0.260 14.666 1.00 94.12 119 LYS A CA 1
ATOM 953 C C . LYS A 1 119 ? -15.942 0.944 14.004 1.00 94.12 119 LYS A C 1
ATOM 955 O O . LYS A 1 119 ? -15.871 1.006 12.777 1.00 94.12 119 LYS A O 1
ATOM 960 N N . ALA A 1 120 ? -15.478 1.917 14.788 1.00 93.69 120 ALA A N 1
ATOM 961 C CA . ALA A 1 120 ? -14.719 3.049 14.263 1.00 93.69 120 ALA A CA 1
ATOM 962 C C . ALA A 1 120 ? -13.347 2.591 13.745 1.00 93.69 120 ALA A C 1
ATOM 964 O O . ALA A 1 120 ? -13.009 2.887 12.599 1.00 93.69 120 ALA A O 1
ATOM 965 N N . MET A 1 121 ? -12.630 1.790 14.538 1.00 94.00 121 MET A N 1
ATOM 966 C CA . MET A 1 121 ? -11.352 1.189 14.149 1.00 94.00 121 MET A CA 1
ATOM 967 C C . MET A 1 121 ? -11.500 0.292 12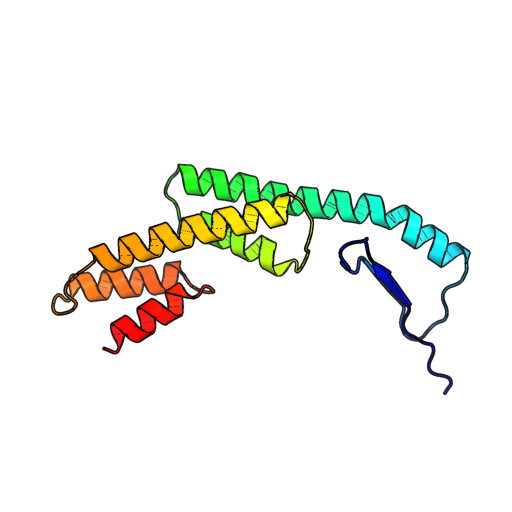.917 1.00 94.00 121 MET A C 1
ATOM 969 O O . MET A 1 121 ? -10.684 0.365 12.009 1.00 94.00 121 MET A O 1
ATOM 973 N N . GLN A 1 122 ? -12.580 -0.486 12.811 1.00 94.38 122 GLN A N 1
ATOM 974 C CA . GLN A 1 122 ? -12.851 -1.307 11.630 1.00 94.38 122 GLN A CA 1
ATOM 975 C C . GLN A 1 122 ? -12.809 -0.457 10.356 1.00 94.38 122 GLN A C 1
ATOM 977 O O . GLN A 1 122 ? -12.171 -0.821 9.378 1.00 94.38 122 GLN A O 1
ATOM 982 N N . ARG A 1 123 ? -13.444 0.720 10.364 1.00 92.88 123 ARG A N 1
ATOM 983 C CA . ARG A 1 123 ? -13.452 1.624 9.202 1.00 92.88 123 ARG A CA 1
ATOM 984 C C . ARG A 1 123 ? -12.090 2.255 8.932 1.00 92.88 123 ARG A C 1
ATOM 986 O O . ARG A 1 123 ? -11.784 2.526 7.773 1.00 92.88 123 ARG A O 1
ATOM 993 N N . GLU A 1 124 ? -11.320 2.523 9.980 1.00 93.06 124 GLU A N 1
ATOM 994 C CA . GLU A 1 124 ? -9.960 3.052 9.886 1.00 93.06 124 GLU A CA 1
ATOM 995 C C . GLU A 1 124 ? -9.030 2.071 9.169 1.00 93.06 124 GLU A C 1
ATOM 997 O O . GLU A 1 124 ? -8.324 2.467 8.246 1.00 93.06 124 GLU A O 1
ATOM 1002 N N . TRP A 1 125 ? -9.128 0.786 9.507 1.00 95.25 125 TRP A N 1
ATOM 1003 C CA . TRP A 1 125 ? -8.299 -0.289 8.960 1.00 95.25 125 TRP A CA 1
ATOM 1004 C C . TRP A 1 125 ? -8.827 -0.890 7.650 1.00 95.25 125 TRP A C 1
ATOM 1006 O O . TRP A 1 125 ? -8.440 -1.985 7.250 1.00 95.25 125 TRP A O 1
ATOM 1016 N N . LYS A 1 126 ? -9.726 -0.199 6.941 1.00 93.38 126 LYS A N 1
ATOM 1017 C CA . LYS A 1 126 ? -10.302 -0.711 5.692 1.00 93.38 126 LYS A CA 1
ATOM 1018 C C . LYS A 1 126 ? -9.220 -1.012 4.650 1.00 93.38 126 LYS A C 1
ATOM 1020 O O . LYS A 1 126 ? -8.457 -0.131 4.265 1.00 93.38 126 LYS A O 1
ATOM 1025 N N . GLY A 1 127 ? -9.262 -2.228 4.105 1.00 91.44 127 GLY A N 1
ATOM 1026 C CA . GLY A 1 127 ? -8.305 -2.697 3.100 1.00 91.44 127 GLY A CA 1
ATOM 1027 C C . GLY A 1 127 ? -7.102 -3.437 3.683 1.00 91.44 127 GLY A C 1
ATOM 1028 O O . GLY A 1 127 ? -6.184 -3.732 2.928 1.00 91.44 127 GLY A O 1
ATOM 1029 N N . THR A 1 128 ? -7.118 -3.743 4.984 1.00 95.62 128 THR A N 1
ATOM 1030 C CA . THR A 1 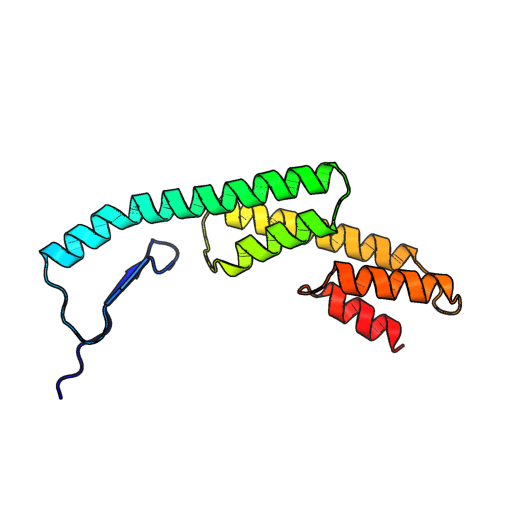128 ? -6.124 -4.586 5.663 1.00 95.62 128 THR A CA 1
ATOM 1031 C C . THR A 1 128 ? -6.783 -5.809 6.294 1.00 95.62 128 THR A C 1
ATOM 1033 O O . THR A 1 128 ? -8.011 -5.907 6.365 1.00 95.62 128 THR A O 1
ATOM 1036 N N . GLU A 1 129 ? -5.972 -6.733 6.798 1.00 94.56 129 GLU A N 1
ATOM 1037 C CA . GLU A 1 129 ? -6.442 -7.871 7.585 1.00 94.56 129 GLU A CA 1
ATOM 1038 C C . GLU A 1 129 ? -7.150 -7.455 8.885 1.00 94.56 129 GLU A C 1
ATOM 1040 O O . GLU A 1 129 ? -8.122 -8.099 9.277 1.00 94.56 129 GLU A O 1
ATOM 1045 N N . LEU A 1 130 ? -6.769 -6.328 9.502 1.00 94.88 130 LEU A N 1
ATOM 1046 C CA . LEU A 1 130 ? -7.398 -5.855 10.741 1.00 94.88 130 LEU A CA 1
ATOM 1047 C C . LEU A 1 130 ? -8.866 -5.491 10.550 1.00 94.88 130 LEU A C 1
ATOM 1049 O O . LEU A 1 130 ? -9.651 -5.630 11.483 1.00 94.88 130 LEU A O 1
ATOM 1053 N N . PHE A 1 131 ? -9.264 -5.069 9.346 1.00 95.56 131 PHE A N 1
ATOM 1054 C CA . PHE A 1 131 ? -10.677 -4.866 9.028 1.00 95.56 131 PHE A CA 1
ATOM 1055 C C . PHE A 1 131 ? -11.499 -6.130 9.311 1.00 95.56 131 PHE A C 1
ATOM 1057 O O . PHE A 1 131 ? -12.547 -6.055 9.957 1.00 95.56 131 PHE A O 1
ATOM 1064 N N . TYR A 1 132 ? -11.009 -7.277 8.834 1.00 94.56 132 TYR A N 1
ATOM 1065 C CA . TYR A 1 132 ? -11.685 -8.565 8.953 1.00 94.56 132 TYR A CA 1
ATOM 1066 C C . TYR A 1 132 ? -11.515 -9.157 10.353 1.00 94.56 132 TYR A C 1
ATOM 1068 O O . TYR A 1 132 ? -12.484 -9.657 10.913 1.00 94.56 132 TYR A O 1
ATOM 1076 N N . GLU A 1 133 ? -10.332 -9.024 10.964 1.00 93.94 133 GLU A N 1
ATOM 1077 C CA . GLU A 1 133 ? -10.113 -9.432 12.359 1.00 93.94 133 GLU A CA 1
ATOM 1078 C C . GLU A 1 133 ? -11.101 -8.712 13.299 1.00 93.94 133 GLU A C 1
ATOM 1080 O O . GLU A 1 133 ? -11.746 -9.348 14.132 1.00 93.94 133 GLU A O 1
ATOM 1085 N N . ILE A 1 134 ? -11.298 -7.396 13.132 1.00 94.06 134 ILE A N 1
ATOM 1086 C CA . ILE A 1 134 ? -12.284 -6.632 13.912 1.00 94.06 134 ILE A CA 1
ATOM 1087 C C . ILE A 1 134 ? -13.719 -7.050 13.570 1.00 94.06 134 ILE A C 1
ATOM 1089 O O . ILE A 1 134 ? -14.565 -7.091 14.462 1.00 94.06 134 ILE A O 1
ATOM 1093 N N . GLU A 1 135 ? -14.021 -7.345 12.304 1.00 93.25 135 GLU A N 1
ATOM 1094 C CA . GLU A 1 135 ? -15.352 -7.808 11.901 1.00 93.25 135 GLU A CA 1
ATOM 1095 C C . GLU A 1 135 ? -15.741 -9.104 12.619 1.00 93.25 135 GLU A C 1
ATOM 1097 O O . GLU A 1 135 ? -16.827 -9.190 13.192 1.00 93.25 135 GLU A O 1
ATOM 1102 N N . GLU A 1 136 ? -14.839 -10.083 12.633 1.00 91.94 136 GLU A N 1
ATOM 1103 C CA . GLU A 1 136 ? -15.046 -11.359 13.315 1.00 91.94 136 GLU A CA 1
ATOM 1104 C C . GLU A 1 136 ? -15.134 -11.169 14.831 1.00 91.94 136 GLU A C 1
ATOM 1106 O O . GLU A 1 136 ? -16.027 -11.715 15.481 1.00 91.94 136 GLU A O 1
ATOM 1111 N N . LEU A 1 137 ? -14.299 -10.292 15.399 1.00 89.94 137 LEU A N 1
ATOM 1112 C CA . LEU A 1 137 ? -14.442 -9.881 16.793 1.00 89.94 137 LEU A CA 1
ATOM 1113 C C . LEU A 1 137 ? -15.802 -9.224 17.067 1.00 89.94 137 LEU A C 1
ATOM 1115 O O . LEU A 1 137 ? -16.331 -9.378 18.154 1.00 89.94 137 LEU A O 1
ATOM 1119 N N . LEU A 1 138 ? -16.406 -8.488 16.144 1.00 90.06 138 LEU A N 1
ATOM 1120 C CA . LEU A 1 138 ? -17.716 -7.875 16.383 1.00 90.06 138 LEU A CA 1
ATOM 1121 C C . LEU A 1 138 ? -18.888 -8.862 16.260 1.00 90.06 138 LEU A C 1
ATOM 1123 O O . LEU A 1 138 ? -19.975 -8.548 16.746 1.00 90.06 138 LEU A O 1
ATOM 1127 N N . LYS A 1 139 ? -18.686 -10.014 15.609 1.00 88.44 139 LYS A N 1
ATOM 1128 C CA . LYS A 1 139 ? -19.686 -11.089 15.481 1.00 88.44 139 LYS A CA 1
ATOM 1129 C C . LYS A 1 139 ? -19.687 -12.045 16.678 1.00 88.44 139 LYS A C 1
ATOM 1131 O O . LYS A 1 139 ? -20.746 -12.585 16.991 1.00 88.44 139 LYS A O 1
ATOM 1136 N N . ALA A 1 140 ? -18.522 -12.255 17.297 1.00 74.00 140 ALA A N 1
ATOM 1137 C CA . ALA A 1 140 ? -18.311 -13.119 18.464 1.00 74.00 140 ALA A CA 1
ATOM 1138 C C . ALA A 1 140 ? -18.556 -12.395 19.793 1.00 74.00 140 ALA A C 1
ATOM 1140 O O . ALA A 1 140 ? -19.355 -12.914 20.598 1.00 74.00 140 ALA A O 1
#

Foldseek 3Di:
DDWDDWDFDAPPVRHTPDIDGRDDDDPVRVVVSVVCHVVVLVVLLVQLQVLQVVLVVCVVVVNLLSSVVSLVVNVVSVDPPRPSVVVSVVVNVVSVVVLVVVLVVLDDPVDPVSLVVLVVSLVSQPPDPSVVVSVVVNVD

Radius of gyration: 21.23 Å; chains: 1; bounding box: 38×27×66 Å